Protein AF-A0A929A054-F1 (afdb_monomer_lite)

Secondary structure (DSSP, 8-state):
----------HHHHHHHHHHHHHHHHHHHHHH-TT--EEEEEEEEEETTEEEEEEEEEEEHHHHHH---GGGGEEEP-HHHHH----------S-HHHHHHHHHHHHHHHHHHHHHHHTT---HHHHHHHHHHH-

Structure (mmCIF, N/CA/C/O backbone):
data_AF-A0A929A054-F1
#
_entry.id   AF-A0A929A054-F1
#
loop_
_atom_site.group_PDB
_atom_site.id
_atom_site.type_symbol
_atom_site.label_atom_id
_atom_site.label_alt_id
_atom_site.label_comp_id
_atom_site.label_asym_id
_atom_site.label_entity_id
_atom_site.label_seq_id
_atom_site.pdbx_PDB_ins_code
_atom_site.Cartn_x
_atom_site.Cartn_y
_atom_site.Cartn_z
_atom_site.occupancy
_atom_site.B_iso_or_equiv
_atom_site.auth_seq_id
_atom_site.auth_comp_id
_atom_site.auth_asym_id
_atom_site.auth_atom_id
_atom_site.pdbx_PDB_model_num
ATOM 1 N N . MET A 1 1 ? 12.821 0.290 -42.932 1.00 41.50 1 MET A N 1
ATOM 2 C CA . MET A 1 1 ? 13.341 0.764 -41.634 1.00 41.50 1 MET A CA 1
ATOM 3 C C . MET A 1 1 ? 12.139 0.863 -40.724 1.00 41.50 1 MET A C 1
ATOM 5 O O . MET A 1 1 ? 11.342 1.769 -40.912 1.00 41.50 1 MET A O 1
ATOM 9 N N . ASP A 1 2 ? 11.949 -0.123 -39.853 1.00 39.41 2 ASP A N 1
ATOM 10 C CA . ASP A 1 2 ? 10.894 -0.069 -38.843 1.00 39.41 2 ASP A CA 1
ATOM 11 C C . ASP A 1 2 ? 11.467 0.714 -37.661 1.00 39.41 2 ASP A C 1
ATOM 13 O O . ASP A 1 2 ? 12.522 0.355 -37.133 1.00 39.41 2 ASP A O 1
ATOM 17 N N . MET A 1 3 ? 10.879 1.867 -37.358 1.00 35.84 3 MET A N 1
ATOM 18 C CA . MET A 1 3 ? 11.338 2.737 -36.282 1.00 35.84 3 MET A CA 1
ATOM 19 C C . MET A 1 3 ? 10.463 2.440 -35.062 1.00 35.84 3 MET A C 1
ATOM 21 O O . MET A 1 3 ? 9.334 2.930 -35.015 1.00 35.84 3 MET A O 1
ATOM 25 N N . PRO A 1 4 ? 10.927 1.638 -34.086 1.00 49.38 4 PRO A N 1
ATOM 26 C CA . PRO A 1 4 ? 10.132 1.369 -32.899 1.00 49.38 4 PRO A CA 1
ATOM 27 C C . PRO A 1 4 ? 9.924 2.677 -32.127 1.00 49.38 4 PRO A C 1
ATO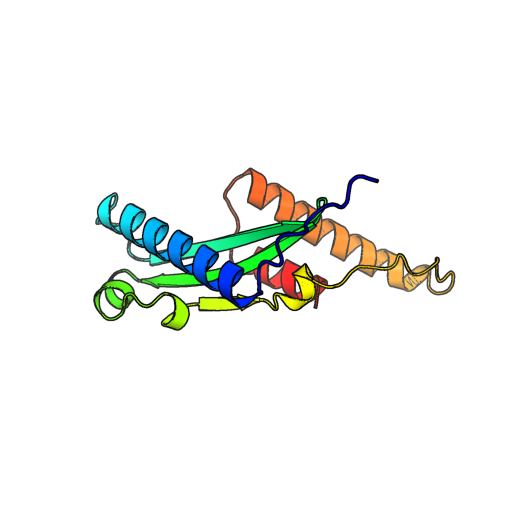M 29 O O . PRO A 1 4 ? 10.873 3.286 -31.625 1.00 49.38 4 PRO A O 1
ATOM 32 N N . ILE A 1 5 ? 8.669 3.121 -32.048 1.00 38.69 5 ILE A N 1
ATOM 33 C CA . ILE A 1 5 ? 8.255 4.209 -31.165 1.00 38.69 5 ILE A CA 1
ATOM 34 C C . ILE A 1 5 ? 8.213 3.631 -29.753 1.00 38.69 5 ILE A C 1
ATOM 36 O O . ILE A 1 5 ? 7.269 2.947 -29.366 1.00 38.69 5 ILE A O 1
ATOM 40 N N . TYR A 1 6 ? 9.258 3.892 -28.973 1.00 39.84 6 TYR A N 1
ATOM 41 C CA . TYR A 1 6 ? 9.244 3.593 -27.548 1.00 39.84 6 TYR A CA 1
ATOM 42 C C . TYR A 1 6 ? 8.365 4.631 -26.845 1.00 39.84 6 TYR A C 1
ATOM 44 O O . TYR A 1 6 ? 8.734 5.804 -26.750 1.00 39.84 6 TYR A O 1
ATOM 52 N N . GLY A 1 7 ? 7.196 4.203 -26.361 1.00 42.44 7 GLY A N 1
ATOM 53 C CA . GLY A 1 7 ? 6.402 4.990 -25.423 1.00 42.44 7 GLY A CA 1
ATOM 54 C C . GLY A 1 7 ? 7.258 5.291 -24.197 1.00 42.44 7 GLY A C 1
ATOM 55 O O . GLY A 1 7 ? 7.692 4.381 -23.493 1.00 42.44 7 GLY A O 1
ATOM 56 N N . ARG A 1 8 ? 7.581 6.566 -23.979 1.00 49.22 8 ARG A N 1
ATOM 57 C CA . ARG A 1 8 ? 8.406 6.991 -22.850 1.00 49.22 8 ARG A CA 1
ATOM 58 C C . ARG A 1 8 ? 7.490 7.123 -21.635 1.00 49.22 8 ARG A C 1
ATOM 60 O O . ARG A 1 8 ? 7.066 8.227 -21.322 1.00 49.22 8 ARG A O 1
ATOM 67 N N . THR A 1 9 ? 7.136 6.008 -20.996 1.00 54.09 9 THR A N 1
ATOM 68 C CA . THR A 1 9 ? 6.455 6.069 -19.697 1.00 54.09 9 THR A CA 1
ATOM 69 C C . THR A 1 9 ? 7.383 6.803 -18.737 1.00 54.09 9 THR A C 1
ATOM 71 O O . THR A 1 9 ? 8.512 6.361 -18.506 1.00 54.09 9 THR A O 1
ATOM 74 N N . SER A 1 10 ? 6.958 7.969 -18.253 1.00 62.91 10 SER A N 1
ATOM 75 C CA . SER A 1 10 ? 7.721 8.696 -17.246 1.00 62.91 10 SER A CA 1
ATOM 76 C C . SER A 1 10 ? 7.628 7.947 -15.914 1.00 62.91 10 SER A C 1
ATOM 78 O O . SER A 1 10 ? 6.655 7.230 -15.669 1.00 62.91 10 SER A O 1
ATOM 80 N N . SER A 1 11 ? 8.629 8.088 -15.041 1.00 66.69 11 SER A N 1
ATOM 81 C CA . SER A 1 11 ? 8.564 7.500 -13.695 1.00 66.69 11 SER A CA 1
ATOM 82 C C . SER A 1 11 ? 7.279 7.910 -12.966 1.00 66.69 11 SER A C 1
ATOM 84 O O . SER A 1 11 ? 6.678 7.093 -12.276 1.00 66.69 11 SER A O 1
ATOM 86 N N . ASP A 1 12 ? 6.805 9.135 -13.194 1.00 72.00 12 ASP A N 1
ATOM 87 C CA . ASP A 1 12 ? 5.593 9.672 -12.574 1.00 72.00 12 ASP A CA 1
ATOM 88 C C . ASP A 1 12 ? 4.312 8.969 -13.043 1.00 72.00 12 ASP A C 1
ATOM 90 O O . ASP A 1 12 ? 3.360 8.851 -12.270 1.00 72.00 12 ASP A O 1
ATOM 94 N N . ASP A 1 13 ? 4.266 8.494 -14.291 1.00 79.81 13 ASP A N 1
ATOM 95 C CA . ASP A 1 13 ? 3.116 7.747 -14.814 1.00 79.81 13 ASP A CA 1
ATOM 96 C C . ASP A 1 13 ? 3.071 6.328 -14.234 1.00 79.81 13 ASP A C 1
ATOM 98 O O . ASP A 1 13 ? 1.994 5.826 -13.908 1.00 79.81 13 ASP A O 1
ATOM 102 N N . LEU A 1 14 ? 4.239 5.697 -14.046 1.00 79.62 14 LEU A N 1
ATOM 103 C CA . LEU A 1 14 ? 4.344 4.398 -13.371 1.00 79.62 14 LEU A CA 1
ATOM 104 C C . LEU A 1 14 ? 3.884 4.488 -11.919 1.00 79.62 14 LEU A C 1
ATOM 106 O O . LEU A 1 14 ? 3.089 3.657 -11.483 1.00 79.62 14 LEU A O 1
ATOM 110 N N . ILE A 1 15 ? 4.356 5.500 -11.185 1.00 86.06 15 ILE A N 1
ATOM 111 C CA . ILE A 1 15 ? 3.972 5.695 -9.785 1.00 86.06 15 ILE A CA 1
ATOM 112 C C . ILE A 1 15 ? 2.468 5.945 -9.668 1.00 86.06 15 ILE A C 1
ATOM 114 O O . ILE A 1 15 ? 1.804 5.263 -8.891 1.00 86.06 15 ILE A O 1
ATOM 118 N N . ARG A 1 16 ? 1.894 6.826 -10.495 1.00 89.06 16 ARG A N 1
ATOM 119 C CA . ARG A 1 16 ? 0.442 7.069 -10.498 1.00 89.06 16 ARG A CA 1
ATOM 120 C C . ARG A 1 16 ? -0.370 5.817 -10.829 1.00 89.06 16 ARG A C 1
ATOM 122 O O . ARG A 1 16 ? -1.404 5.571 -10.208 1.00 89.06 16 ARG A O 1
ATOM 129 N N . GLY A 1 17 ? 0.093 5.015 -11.788 1.00 90.00 17 GLY A N 1
ATOM 130 C CA . GLY A 1 17 ? -0.529 3.733 -12.116 1.00 90.00 17 GLY A CA 1
ATOM 131 C C . GLY A 1 17 ? -0.507 2.765 -10.931 1.00 90.00 17 GLY A C 1
ATOM 132 O O . GLY A 1 17 ? -1.543 2.206 -10.570 1.00 90.00 17 GLY A O 1
ATOM 133 N N . ALA A 1 18 ? 0.651 2.624 -10.284 1.00 90.94 18 ALA A N 1
ATOM 134 C CA . ALA A 1 18 ? 0.826 1.773 -9.113 1.00 90.94 18 ALA A CA 1
ATOM 135 C C . ALA A 1 18 ? -0.055 2.224 -7.935 1.00 90.94 18 ALA A C 1
ATOM 137 O O . ALA A 1 18 ? -0.754 1.404 -7.344 1.00 90.94 18 ALA A O 1
ATOM 138 N N . GLU A 1 19 ? -0.107 3.523 -7.637 1.00 95.06 19 GLU A N 1
ATOM 139 C CA . GLU A 1 19 ? -0.981 4.073 -6.594 1.00 95.06 19 GLU A CA 1
ATOM 140 C C . GLU A 1 19 ? -2.463 3.810 -6.881 1.00 95.06 19 GLU A C 1
ATOM 142 O O . GLU A 1 19 ? -3.213 3.425 -5.982 1.00 95.06 19 GLU A O 1
ATOM 147 N N . SER A 1 20 ? -2.895 3.952 -8.138 1.00 95.94 20 SER A N 1
ATOM 148 C CA . SER A 1 20 ? -4.274 3.641 -8.528 1.00 95.94 20 SER A CA 1
ATOM 149 C C . SER A 1 20 ? -4.617 2.169 -8.274 1.00 95.94 20 SER A C 1
ATOM 151 O O . SER A 1 20 ? -5.679 1.870 -7.723 1.00 95.94 20 SER A O 1
ATOM 153 N N . MET A 1 21 ? -3.708 1.248 -8.613 1.00 94.19 21 MET A N 1
ATOM 154 C CA . MET A 1 21 ? -3.878 -0.185 -8.345 1.00 94.19 21 MET A CA 1
ATOM 155 C C . MET A 1 21 ? -3.972 -0.481 -6.846 1.00 94.19 21 MET A C 1
ATOM 157 O O . MET A 1 21 ? -4.816 -1.280 -6.428 1.00 94.19 21 MET A O 1
ATOM 161 N N . VAL A 1 22 ? -3.140 0.171 -6.032 1.00 96.81 22 VAL A N 1
ATOM 162 C CA . VAL A 1 22 ? -3.168 0.015 -4.575 1.00 96.81 22 VAL A CA 1
ATOM 163 C C . VAL A 1 22 ? -4.490 0.499 -3.997 1.00 96.81 22 VAL A C 1
ATOM 165 O O . VAL A 1 22 ? -5.135 -0.257 -3.277 1.00 96.81 22 VAL A O 1
ATOM 168 N N . SER A 1 23 ? -4.939 1.705 -4.353 1.00 97.94 23 SER A N 1
ATOM 169 C CA . SER A 1 23 ? -6.205 2.260 -3.855 1.00 97.94 23 SER A CA 1
ATOM 170 C C . SER A 1 23 ? -7.391 1.336 -4.162 1.00 97.94 23 SER A C 1
ATOM 172 O O . SER A 1 23 ? -8.181 1.009 -3.276 1.00 97.94 23 SER A O 1
ATOM 174 N N . GLN A 1 24 ? -7.474 0.826 -5.396 1.00 97.62 24 GLN A N 1
ATOM 175 C CA . GLN A 1 24 ? -8.511 -0.130 -5.797 1.00 97.62 24 GLN A CA 1
ATOM 176 C C . GLN A 1 24 ? -8.441 -1.439 -5.003 1.00 97.62 24 GLN A C 1
ATOM 178 O O . GLN A 1 24 ? -9.476 -1.997 -4.637 1.00 97.62 24 GLN A O 1
ATOM 183 N N . THR A 1 25 ? -7.229 -1.932 -4.740 1.00 96.69 25 THR A N 1
ATOM 184 C CA . THR A 1 25 ? -7.002 -3.159 -3.969 1.00 96.69 25 THR A CA 1
ATOM 185 C C . THR A 1 25 ? -7.437 -2.973 -2.520 1.00 96.69 25 THR A C 1
ATOM 187 O O . THR A 1 25 ? -8.226 -3.771 -2.019 1.00 96.69 25 THR A O 1
ATOM 190 N N . ILE A 1 26 ? -6.999 -1.894 -1.870 1.00 97.62 26 ILE A N 1
ATOM 191 C CA . ILE A 1 26 ? -7.358 -1.583 -0.484 1.00 97.62 26 ILE A CA 1
ATOM 192 C C . ILE A 1 26 ? -8.878 -1.461 -0.340 1.00 97.62 26 ILE A C 1
ATOM 194 O O . ILE A 1 26 ? -9.457 -2.146 0.502 1.00 97.62 26 ILE A O 1
ATOM 198 N N . ASN A 1 27 ? -9.535 -0.675 -1.203 1.00 97.81 27 ASN A N 1
ATOM 199 C CA . ASN A 1 27 ? -10.993 -0.514 -1.174 1.00 97.81 27 ASN A CA 1
ATOM 200 C C . ASN A 1 27 ? -11.703 -1.862 -1.322 1.00 97.81 27 ASN A C 1
ATOM 202 O O . ASN A 1 27 ? -12.506 -2.233 -0.472 1.00 97.81 27 ASN A O 1
ATOM 206 N N . ARG A 1 28 ? -11.332 -2.655 -2.335 1.00 97.69 28 ARG A N 1
ATOM 207 C CA . ARG A 1 28 ? -11.929 -3.976 -2.563 1.00 97.69 28 ARG A CA 1
ATOM 208 C C . ARG A 1 28 ? -11.806 -4.882 -1.339 1.00 97.69 28 ARG A C 1
ATOM 210 O O . ARG A 1 28 ? -12.770 -5.554 -0.989 1.00 97.69 28 ARG A O 1
ATOM 217 N N . HIS A 1 29 ? -1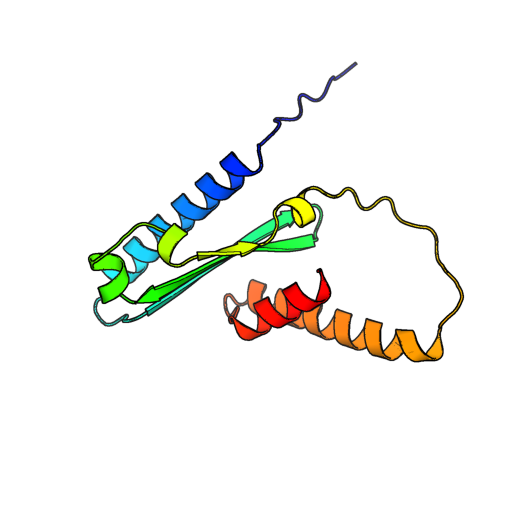0.634 -4.939 -0.713 1.00 96.81 29 HIS A N 1
ATOM 218 C CA . HIS A 1 29 ? -10.394 -5.828 0.421 1.00 96.81 29 HIS A CA 1
ATOM 219 C C . HIS A 1 29 ? -11.094 -5.352 1.696 1.00 96.81 29 HIS A C 1
ATOM 221 O O . HIS A 1 29 ? -11.659 -6.174 2.422 1.00 96.81 29 HIS A O 1
ATOM 227 N N . PHE A 1 30 ? -11.111 -4.044 1.955 1.00 97.69 30 PHE A N 1
ATOM 228 C CA . PHE A 1 30 ? -11.852 -3.501 3.085 1.00 97.69 30 PHE A CA 1
ATOM 229 C C . PHE A 1 30 ? -13.370 -3.621 2.906 1.00 97.69 30 PHE A C 1
ATOM 231 O O . PHE A 1 30 ? -14.052 -3.904 3.895 1.00 97.69 30 PHE A O 1
ATOM 238 N N . ASP A 1 31 ? -13.891 -3.484 1.688 1.00 96.62 31 ASP A N 1
ATOM 239 C CA . ASP A 1 31 ? -15.314 -3.673 1.384 1.00 96.62 31 ASP A CA 1
ATOM 240 C C . ASP A 1 31 ? -15.721 -5.151 1.466 1.00 96.62 31 ASP A C 1
ATOM 242 O O . ASP A 1 31 ? -16.759 -5.486 2.036 1.00 96.62 31 ASP A O 1
ATOM 246 N N . ALA A 1 32 ? -14.891 -6.056 0.937 1.00 97.56 32 ALA A N 1
ATOM 247 C CA . ALA A 1 32 ? -15.187 -7.487 0.899 1.00 97.56 32 ALA A CA 1
ATOM 248 C C . ALA A 1 32 ? -15.098 -8.169 2.272 1.00 97.56 32 ALA A C 1
ATOM 250 O O . ALA A 1 32 ? -15.771 -9.174 2.500 1.00 97.56 32 ALA A O 1
ATOM 251 N N . ASN A 1 33 ? -14.265 -7.661 3.184 1.00 95.31 33 ASN A N 1
ATOM 252 C CA . ASN A 1 33 ? -14.077 -8.254 4.504 1.00 95.31 33 ASN A CA 1
ATOM 253 C C . ASN A 1 33 ? -14.124 -7.191 5.614 1.00 95.31 33 ASN A C 1
ATOM 255 O O . ASN A 1 33 ? -13.081 -6.634 5.959 1.00 95.31 33 ASN A O 1
ATOM 259 N N . PRO A 1 34 ? -15.292 -6.953 6.242 1.00 93.44 34 PRO A N 1
ATOM 260 C CA . PRO A 1 34 ? -15.440 -5.988 7.335 1.00 93.44 34 PRO A CA 1
ATOM 261 C C . PRO A 1 34 ? -14.556 -6.265 8.562 1.00 93.44 34 PRO A C 1
ATOM 263 O O . PRO A 1 34 ? -14.238 -5.336 9.299 1.00 93.44 34 PRO A O 1
ATOM 266 N N . GLY A 1 35 ? -14.140 -7.519 8.780 1.00 95.31 35 GLY A N 1
ATOM 267 C CA . GLY A 1 35 ? -13.254 -7.908 9.882 1.00 95.31 35 GLY A CA 1
ATOM 268 C C . GLY A 1 35 ? -11.765 -7.673 9.608 1.00 95.31 35 GLY A C 1
ATOM 269 O O . GLY A 1 35 ? -10.950 -7.806 10.518 1.00 95.31 35 GLY A O 1
ATOM 270 N N . LEU A 1 36 ? -11.388 -7.328 8.372 1.00 96.19 36 LEU A N 1
ATOM 271 C CA . LEU A 1 36 ? -10.009 -7.002 8.016 1.00 96.19 36 LEU A CA 1
ATOM 272 C C . LEU A 1 36 ? -9.640 -5.619 8.566 1.00 96.19 36 LEU A C 1
ATOM 274 O O . LEU A 1 36 ? -10.249 -4.613 8.182 1.00 96.19 36 LEU A O 1
ATOM 278 N N . ALA A 1 37 ? -8.657 -5.591 9.468 1.00 96.19 37 ALA A N 1
ATOM 279 C CA . ALA A 1 37 ? -8.235 -4.388 10.185 1.00 96.19 37 ALA A CA 1
ATOM 280 C C . ALA A 1 37 ? -7.068 -3.647 9.513 1.00 96.19 37 ALA A C 1
ATOM 282 O O . ALA A 1 37 ? -6.963 -2.433 9.664 1.00 96.19 37 ALA A O 1
ATOM 283 N N . GLU A 1 38 ? -6.219 -4.355 8.771 1.00 96.38 38 GLU A N 1
ATOM 284 C CA . GLU A 1 38 ? -5.005 -3.817 8.153 1.00 96.38 38 GLU A CA 1
ATOM 285 C C . GLU A 1 38 ? -4.700 -4.543 6.843 1.00 96.38 38 GLU A C 1
ATOM 287 O O . GLU A 1 38 ? -5.054 -5.714 6.675 1.00 96.38 38 GLU A O 1
ATOM 292 N N . ILE A 1 39 ? -4.078 -3.825 5.909 1.00 94.88 39 ILE A N 1
ATOM 293 C CA . ILE A 1 39 ? -3.640 -4.337 4.613 1.00 94.88 39 ILE A CA 1
ATOM 294 C C . ILE A 1 39 ? -2.216 -3.851 4.345 1.00 94.88 39 ILE A C 1
ATOM 296 O O . ILE A 1 39 ? -1.929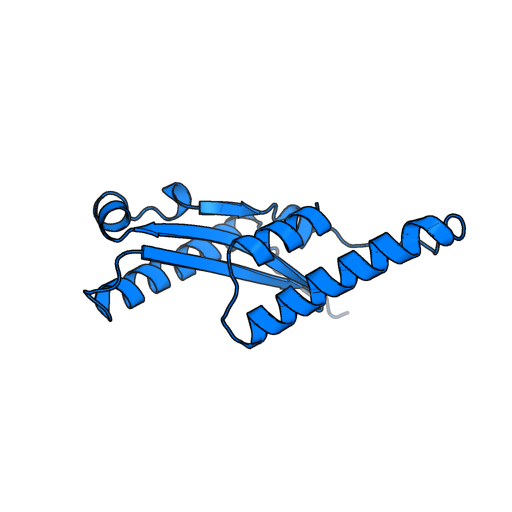 -2.664 4.479 1.00 94.88 39 ILE A O 1
ATOM 300 N N . GLU A 1 40 ? -1.365 -4.764 3.879 1.00 95.75 40 GLU A N 1
ATOM 301 C CA . GLU A 1 40 ? -0.101 -4.454 3.211 1.00 95.75 40 GLU A CA 1
ATOM 302 C C . GLU A 1 40 ? -0.242 -4.806 1.720 1.00 95.75 40 GLU A C 1
ATOM 304 O O . GLU A 1 40 ? -0.589 -5.936 1.370 1.00 95.75 40 GLU A O 1
ATOM 309 N N . VAL A 1 41 ? -0.014 -3.834 0.835 1.00 92.62 41 VAL A N 1
ATOM 310 C CA . VAL A 1 41 ? -0.011 -4.008 -0.622 1.00 92.62 41 VAL A CA 1
ATOM 311 C C . VAL A 1 41 ? 1.377 -3.711 -1.157 1.00 92.62 41 VAL A C 1
ATOM 313 O O . VAL A 1 41 ? 1.974 -2.685 -0.839 1.00 92.62 41 VAL A O 1
ATOM 316 N N . VAL A 1 42 ? 1.868 -4.593 -2.019 1.00 89.50 42 VAL A N 1
ATOM 317 C CA . VAL A 1 42 ? 3.195 -4.494 -2.621 1.00 89.50 42 VAL A CA 1
ATOM 318 C C . VAL A 1 42 ? 3.017 -4.509 -4.128 1.00 89.50 42 VAL A C 1
ATOM 320 O O . VAL A 1 42 ? 2.484 -5.469 -4.685 1.00 89.50 42 VAL A O 1
ATOM 323 N N . VAL A 1 43 ? 3.454 -3.444 -4.795 1.00 88.06 43 VAL A N 1
ATOM 324 C CA . VAL A 1 43 ? 3.443 -3.369 -6.257 1.00 88.06 43 VAL A CA 1
ATOM 325 C C . VAL A 1 43 ? 4.840 -3.662 -6.766 1.00 88.06 43 VAL A C 1
ATOM 327 O O . VAL A 1 43 ? 5.804 -3.002 -6.380 1.00 88.06 43 VAL A O 1
ATOM 330 N N . LEU A 1 44 ? 4.939 -4.645 -7.655 1.00 84.12 44 LEU A N 1
ATOM 331 C CA . LEU A 1 44 ? 6.191 -5.071 -8.267 1.00 84.12 44 LEU A CA 1
ATOM 332 C C . LEU A 1 44 ? 6.221 -4.692 -9.746 1.00 84.12 44 LEU A C 1
ATOM 334 O O . LEU A 1 44 ? 5.208 -4.762 -10.441 1.00 84.12 44 LEU A O 1
ATOM 338 N N . GLY A 1 45 ? 7.400 -4.321 -10.227 1.00 78.81 45 GLY A N 1
ATOM 339 C CA . GLY A 1 45 ? 7.695 -4.119 -11.636 1.00 78.81 45 GLY A CA 1
ATOM 340 C C . GLY A 1 45 ? 8.510 -5.293 -12.159 1.00 78.81 45 GLY A C 1
ATOM 341 O O . GLY A 1 45 ? 9.457 -5.721 -11.504 1.00 78.81 45 GLY A O 1
ATOM 342 N N . ASN A 1 46 ? 8.159 -5.799 -13.341 1.00 75.38 46 ASN A N 1
ATOM 343 C CA . ASN A 1 46 ? 8.964 -6.784 -14.059 1.00 75.38 46 ASN A CA 1
ATOM 344 C C . ASN A 1 46 ? 9.692 -6.097 -15.214 1.00 75.38 46 ASN A C 1
ATOM 346 O O . ASN A 1 46 ? 9.063 -5.467 -16.070 1.00 75.38 46 ASN A O 1
ATOM 350 N N . ARG A 1 47 ? 11.013 -6.249 -15.258 1.00 69.44 47 ARG A N 1
ATOM 351 C CA . ARG A 1 47 ? 11.835 -5.802 -16.375 1.00 69.44 47 ARG A CA 1
ATOM 352 C C . ARG A 1 47 ? 12.768 -6.916 -16.811 1.00 69.44 47 ARG A C 1
ATOM 354 O O . ARG A 1 47 ? 13.757 -7.194 -16.150 1.00 69.44 47 ARG A O 1
ATOM 361 N N . ASN A 1 48 ? 12.502 -7.494 -17.980 1.00 67.94 48 ASN A N 1
ATOM 362 C CA . ASN A 1 48 ? 13.355 -8.522 -18.588 1.00 67.94 48 ASN A CA 1
ATOM 363 C C . ASN A 1 48 ? 13.669 -9.709 -17.651 1.00 67.94 48 ASN A C 1
ATOM 365 O O . ASN A 1 48 ? 14.739 -10.301 -17.767 1.00 67.94 48 ASN A O 1
ATOM 369 N N . GLY A 1 49 ? 12.748 -10.052 -16.744 1.00 68.88 49 GLY A N 1
ATOM 370 C CA . GLY A 1 49 ? 12.934 -11.117 -15.754 1.00 68.88 49 GLY A CA 1
ATOM 371 C C . GLY A 1 49 ? 13.378 -10.635 -14.372 1.00 68.88 49 GLY A C 1
ATOM 372 O O . GLY A 1 49 ? 13.228 -11.386 -13.418 1.00 68.88 49 GLY A O 1
ATOM 373 N N . ASP A 1 50 ? 13.831 -9.388 -14.229 1.00 64.25 50 ASP A N 1
ATOM 374 C CA . ASP A 1 50 ? 14.107 -8.806 -12.915 1.00 64.25 50 ASP A CA 1
ATOM 375 C C . ASP A 1 50 ? 12.798 -8.280 -12.306 1.00 64.25 50 ASP A C 1
ATOM 377 O O . ASP A 1 50 ? 12.161 -7.373 -12.857 1.00 64.25 50 ASP A O 1
ATOM 381 N N . VAL A 1 51 ? 12.384 -8.860 -11.177 1.00 74.00 51 VAL A N 1
ATOM 382 C CA . VAL A 1 51 ? 11.202 -8.437 -10.412 1.00 74.00 51 VAL A CA 1
ATOM 383 C C . VAL A 1 51 ? 11.654 -7.562 -9.256 1.00 74.00 51 VAL A C 1
ATOM 385 O O . VAL A 1 51 ? 12.307 -8.049 -8.339 1.00 74.00 51 VAL A O 1
ATOM 388 N N . ILE A 1 52 ? 11.289 -6.281 -9.275 1.00 77.19 52 ILE A N 1
ATOM 389 C CA . ILE A 1 52 ? 11.689 -5.331 -8.232 1.00 77.19 52 ILE A CA 1
ATOM 390 C C . ILE A 1 52 ? 10.489 -4.578 -7.652 1.00 77.19 52 ILE A C 1
ATOM 392 O O . ILE A 1 52 ? 9.540 -4.279 -8.384 1.00 77.19 52 ILE A O 1
ATOM 396 N N . PRO A 1 53 ? 10.494 -4.265 -6.344 1.00 81.88 53 PRO A N 1
ATOM 397 C CA . PRO A 1 53 ? 9.421 -3.494 -5.738 1.00 81.88 53 PRO A CA 1
ATOM 398 C C . PRO A 1 53 ? 9.398 -2.067 -6.292 1.00 81.88 53 PRO A C 1
ATOM 400 O O . PRO A 1 53 ? 10.432 -1.419 -6.432 1.00 81.88 53 PRO A O 1
ATOM 403 N N . VAL A 1 54 ? 8.199 -1.589 -6.619 1.00 86.00 54 VAL A N 1
ATOM 404 C CA . VAL A 1 54 ? 7.927 -0.210 -7.053 1.00 86.00 54 VAL A CA 1
ATOM 405 C C . VAL A 1 54 ? 7.516 0.618 -5.846 1.00 86.00 54 VAL A C 1
ATOM 407 O O . VAL A 1 54 ? 8.081 1.678 -5.580 1.00 86.00 54 VAL A O 1
ATOM 410 N N . LEU A 1 55 ? 6.538 0.115 -5.095 1.00 89.38 55 LEU A N 1
ATOM 411 C CA . LEU A 1 55 ? 6.053 0.727 -3.870 1.00 89.38 55 LEU A CA 1
ATOM 412 C C . LEU A 1 55 ? 5.444 -0.331 -2.946 1.00 89.38 55 LEU A C 1
ATOM 414 O O . LEU A 1 55 ? 4.926 -1.351 -3.411 1.00 89.38 55 LEU A O 1
ATOM 418 N N . THR A 1 56 ? 5.477 -0.043 -1.650 1.00 93.12 56 THR A N 1
ATOM 419 C CA . THR A 1 56 ? 4.765 -0.798 -0.616 1.00 93.12 56 THR A CA 1
ATOM 420 C C . THR A 1 56 ? 3.895 0.154 0.185 1.00 93.12 56 THR A C 1
ATOM 422 O O . THR A 1 56 ? 4.375 1.194 0.634 1.00 93.12 56 THR A O 1
ATOM 425 N N . THR A 1 57 ? 2.639 -0.216 0.401 1.00 96.25 57 THR A N 1
ATOM 426 C CA . THR A 1 57 ? 1.667 0.549 1.185 1.00 96.25 57 THR A CA 1
ATOM 427 C C . THR A 1 57 ? 1.140 -0.330 2.304 1.00 96.25 57 THR A C 1
ATOM 429 O O . THR A 1 57 ? 0.591 -1.393 2.028 1.00 96.25 57 THR A O 1
ATOM 432 N N . ALA A 1 58 ? 1.274 0.110 3.552 1.00 96.69 58 ALA A N 1
ATOM 433 C CA . ALA A 1 58 ? 0.713 -0.576 4.713 1.00 96.69 58 ALA A CA 1
ATOM 434 C C . ALA A 1 58 ? -0.205 0.389 5.462 1.00 96.69 58 ALA A C 1
ATOM 436 O O . ALA A 1 58 ? 0.223 1.484 5.825 1.00 96.69 58 ALA A O 1
ATOM 437 N N . VAL A 1 59 ? -1.473 0.018 5.638 1.00 98.06 59 VAL A N 1
ATOM 438 C CA . VAL A 1 59 ? -2.475 0.912 6.225 1.00 98.06 59 VAL A CA 1
ATOM 439 C C . VAL A 1 59 ? -3.574 0.140 6.948 1.00 98.06 59 VAL A C 1
ATOM 441 O O . VAL A 1 59 ? -4.056 -0.897 6.477 1.00 98.06 59 VAL A O 1
ATOM 444 N N . SER A 1 60 ? -4.013 0.668 8.090 1.00 98.38 60 SER A N 1
ATOM 445 C CA . SER A 1 60 ? -5.192 0.169 8.792 1.00 98.38 60 SER A CA 1
ATOM 446 C C . SER A 1 60 ? -6.491 0.694 8.173 1.00 98.38 60 SER A C 1
ATOM 448 O O . SER A 1 60 ? -6.525 1.725 7.503 1.00 98.38 60 SER A O 1
ATOM 450 N N . ARG A 1 61 ? -7.615 0.026 8.443 1.00 97.94 61 ARG A N 1
ATOM 451 C CA . ARG A 1 61 ? -8.938 0.491 8.000 1.00 97.94 61 ARG A CA 1
ATOM 452 C C . ARG A 1 61 ? -9.258 1.888 8.524 1.00 97.94 61 ARG A C 1
ATOM 454 O O . ARG A 1 61 ? -9.788 2.703 7.778 1.00 97.94 61 ARG A O 1
ATOM 461 N N . THR A 1 62 ? -8.960 2.152 9.796 1.00 97.94 62 THR A N 1
ATOM 462 C CA . THR A 1 62 ? -9.248 3.450 10.418 1.00 97.94 62 THR A CA 1
ATOM 463 C C . THR A 1 62 ? -8.412 4.551 9.776 1.00 97.94 62 THR A C 1
ATOM 465 O O . THR A 1 62 ? -8.963 5.569 9.374 1.00 97.94 62 THR A O 1
ATOM 468 N N . GLN A 1 63 ? -7.117 4.302 9.563 1.00 98.12 63 GLN A N 1
ATOM 469 C CA . GLN A 1 63 ? -6.227 5.224 8.854 1.00 98.12 63 GLN A CA 1
ATOM 470 C C . GLN A 1 63 ? -6.707 5.491 7.425 1.00 98.12 63 GLN A C 1
ATOM 472 O O . GLN A 1 63 ? -6.714 6.635 6.983 1.00 98.12 63 GLN A O 1
ATOM 477 N N . TRP A 1 64 ? -7.158 4.456 6.713 1.00 97.75 64 TRP A N 1
ATOM 478 C CA . TRP A 1 64 ? -7.652 4.591 5.343 1.00 97.75 64 TRP A CA 1
ATO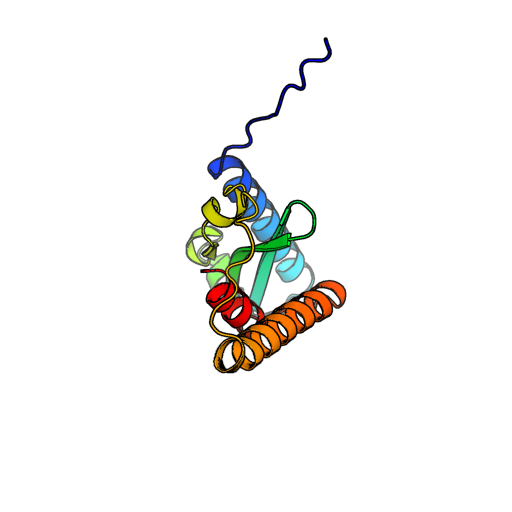M 479 C C . TRP A 1 64 ? -8.965 5.378 5.247 1.00 97.75 64 TRP A C 1
ATOM 481 O O . TRP A 1 64 ? -9.168 6.135 4.299 1.00 97.75 64 TRP A O 1
ATOM 491 N N . GLN A 1 65 ? -9.853 5.224 6.233 1.00 97.00 65 GLN A N 1
ATOM 492 C CA . GLN A 1 65 ? -11.087 6.009 6.339 1.00 97.00 65 GLN A CA 1
ATOM 493 C C . GLN A 1 65 ? -10.810 7.479 6.671 1.00 97.00 65 GLN A C 1
ATOM 495 O O . GLN A 1 65 ? -11.520 8.354 6.179 1.00 97.00 65 GLN A O 1
ATOM 500 N N . GLU A 1 66 ? -9.785 7.752 7.481 1.00 98.06 66 GLU A N 1
ATOM 501 C CA . GLU A 1 66 ? -9.344 9.111 7.811 1.00 98.06 66 GLU A CA 1
ATOM 502 C C . GLU A 1 66 ? -8.630 9.786 6.634 1.00 98.06 66 GLU A C 1
ATOM 504 O O . GLU A 1 66 ? -8.884 10.954 6.336 1.00 98.06 66 GLU A O 1
ATOM 509 N N . ASN A 1 67 ? -7.748 9.059 5.946 1.00 97.81 67 ASN A N 1
ATOM 510 C CA . ASN A 1 67 ? -7.028 9.538 4.775 1.00 97.81 67 ASN A CA 1
ATOM 511 C C . ASN A 1 67 ? -6.785 8.405 3.764 1.00 97.81 67 ASN A C 1
ATOM 513 O O . ASN A 1 67 ? -5.917 7.550 3.941 1.00 97.81 67 ASN A O 1
ATOM 517 N N . SER A 1 68 ? -7.507 8.462 2.645 1.00 96.62 68 SER A N 1
ATOM 518 C CA . SER A 1 68 ? -7.410 7.499 1.540 1.00 96.62 68 SER A CA 1
ATOM 519 C C . SER A 1 68 ? -6.356 7.861 0.483 1.00 96.62 68 SER A C 1
ATOM 521 O O . SER A 1 68 ? -6.312 7.268 -0.598 1.00 96.62 68 SER A O 1
ATOM 523 N N . GLN A 1 69 ? -5.480 8.833 0.756 1.00 97.44 69 GLN A N 1
ATOM 524 C CA . GLN A 1 69 ? -4.331 9.103 -0.104 1.00 97.44 69 GLN A CA 1
ATOM 525 C C . GLN A 1 69 ? -3.262 8.023 0.099 1.00 97.44 69 GLN A C 1
ATOM 527 O O . GLN A 1 69 ? -2.623 7.960 1.145 1.00 97.44 69 GLN A O 1
ATOM 532 N N . VAL A 1 70 ? -3.030 7.200 -0.931 1.00 95.75 70 VAL A N 1
ATOM 533 C CA . VAL A 1 70 ? -2.033 6.108 -0.918 1.00 95.75 70 VAL A CA 1
ATOM 534 C C . VAL A 1 70 ? -0.659 6.605 -0.470 1.00 95.75 70 VAL A C 1
ATOM 536 O O . VAL A 1 70 ? -0.012 5.971 0.362 1.00 95.75 70 VAL A O 1
ATOM 539 N N . SER A 1 71 ? -0.237 7.770 -0.959 1.00 95.69 71 SER A N 1
ATOM 540 C CA . SER A 1 71 ? 1.078 8.346 -0.675 1.00 95.69 71 SER A CA 1
ATOM 541 C C . SER A 1 71 ? 1.356 8.618 0.803 1.00 95.69 71 SER A C 1
ATOM 543 O O . SER A 1 71 ? 2.516 8.584 1.206 1.00 95.69 71 SER A O 1
ATOM 545 N N . ALA A 1 72 ? 0.324 8.815 1.631 1.00 96.56 72 ALA A N 1
ATOM 546 C CA . ALA A 1 72 ? 0.482 9.020 3.071 1.00 96.56 72 ALA A CA 1
ATOM 547 C C . ALA A 1 72 ? 1.014 7.775 3.804 1.00 96.56 72 ALA A C 1
ATOM 549 O O . ALA A 1 72 ? 1.598 7.890 4.879 1.00 96.56 72 ALA A O 1
ATOM 550 N N . TRP A 1 73 ? 0.833 6.596 3.206 1.00 97.06 73 TRP A N 1
ATOM 551 C CA . TRP A 1 73 ? 1.100 5.291 3.819 1.00 97.06 73 TRP A CA 1
ATOM 552 C C . TRP A 1 73 ? 2.115 4.464 3.025 1.00 97.06 73 TRP A C 1
ATOM 554 O O . TRP A 1 73 ? 2.259 3.261 3.245 1.00 97.06 73 TRP A O 1
ATOM 564 N N . THR A 1 74 ? 2.776 5.091 2.049 1.00 95.00 74 THR A N 1
ATOM 565 C CA . THR A 1 74 ? 3.555 4.389 1.031 1.00 95.00 74 THR A CA 1
ATOM 566 C C . THR A 1 74 ? 5.045 4.646 1.164 1.00 95.00 74 THR A C 1
ATOM 568 O O . THR A 1 74 ? 5.508 5.785 1.210 1.00 95.00 74 THR A O 1
ATOM 571 N N . LYS A 1 75 ? 5.812 3.558 1.137 1.00 91.44 75 LYS A N 1
ATOM 572 C CA . LYS A 1 75 ? 7.245 3.570 0.869 1.00 91.44 75 LYS A CA 1
ATOM 573 C C . LYS A 1 75 ? 7.463 3.385 -0.629 1.00 91.44 75 LYS A C 1
ATOM 575 O O . LYS A 1 75 ? 7.113 2.345 -1.186 1.00 91.44 75 LYS A O 1
ATOM 580 N N . TYR A 1 76 ? 8.065 4.383 -1.266 1.00 88.06 76 TYR A N 1
ATOM 581 C CA . TYR A 1 76 ? 8.452 4.317 -2.672 1.00 88.06 76 TYR A CA 1
ATOM 582 C C . TYR A 1 76 ? 9.874 3.791 -2.801 1.00 88.06 76 TYR A C 1
ATOM 584 O O . TYR A 1 76 ? 10.782 4.252 -2.105 1.00 88.06 76 TYR A O 1
ATOM 592 N N . TYR A 1 77 ? 10.067 2.851 -3.716 1.00 82.25 77 TYR A N 1
ATOM 593 C CA . TYR A 1 77 ? 11.384 2.361 -4.090 1.00 82.25 77 TYR A CA 1
ATOM 594 C C . TYR A 1 77 ? 11.849 3.106 -5.336 1.00 82.25 77 TYR A C 1
ATOM 596 O O . TYR A 1 77 ? 11.045 3.546 -6.162 1.00 82.25 77 TYR A O 1
ATOM 604 N N . SER A 1 78 ? 13.159 3.327 -5.450 1.00 66.94 78 SER A N 1
ATOM 605 C CA . SER A 1 78 ? 13.688 4.169 -6.514 1.00 66.94 78 SER A CA 1
ATOM 606 C C . SER A 1 78 ? 13.380 3.550 -7.886 1.00 66.94 78 SER A C 1
ATOM 608 O O . SER A 1 78 ? 13.956 2.548 -8.304 1.00 66.94 78 SER A O 1
ATOM 610 N N . ALA A 1 79 ? 12.496 4.196 -8.652 1.00 56.97 79 ALA A N 1
ATOM 611 C CA . ALA A 1 79 ? 12.241 3.826 -10.046 1.00 56.97 79 ALA A CA 1
ATOM 612 C C . ALA A 1 79 ? 13.513 3.935 -10.914 1.00 56.97 79 ALA A C 1
ATOM 614 O O . ALA A 1 79 ? 13.583 3.393 -12.012 1.00 56.97 79 ALA A O 1
ATOM 615 N N . TYR A 1 80 ? 14.564 4.594 -10.417 1.00 50.16 80 TYR A N 1
ATOM 616 C CA . TYR A 1 80 ? 15.886 4.598 -11.037 1.00 50.16 80 TYR A CA 1
ATOM 617 C C . TYR A 1 80 ? 16.495 3.191 -11.159 1.00 50.16 80 TYR A C 1
ATOM 619 O O . TYR A 1 80 ? 17.169 2.929 -12.160 1.00 50.16 80 TYR A O 1
ATOM 627 N N . ALA A 1 81 ? 16.208 2.268 -10.232 1.00 50.72 81 ALA A N 1
ATOM 628 C CA . ALA A 1 81 ? 16.577 0.857 -10.371 1.00 50.72 81 ALA A CA 1
ATOM 629 C C . ALA A 1 81 ? 15.848 0.194 -11.559 1.00 50.72 81 ALA A C 1
ATOM 631 O O . ALA A 1 81 ? 16.461 -0.549 -12.327 1.00 50.72 81 ALA A O 1
ATOM 632 N N . LEU A 1 82 ? 14.581 0.561 -11.809 1.00 50.56 82 LEU A N 1
ATOM 633 C CA . LEU A 1 82 ? 13.824 0.109 -12.988 1.00 50.56 82 LEU A CA 1
ATOM 634 C C . LEU A 1 82 ? 14.391 0.659 -14.304 1.00 50.56 82 LEU A C 1
ATOM 636 O O . LEU A 1 82 ? 14.161 0.055 -15.346 1.00 50.56 82 LEU A O 1
ATOM 640 N N . ILE A 1 83 ? 15.114 1.786 -14.297 1.00 51.38 83 ILE A N 1
ATOM 641 C CA . ILE A 1 83 ? 15.519 2.499 -15.524 1.00 51.38 83 ILE A CA 1
ATOM 642 C C . ILE A 1 83 ? 17.001 2.278 -15.885 1.00 51.38 83 ILE A C 1
ATOM 644 O O . ILE A 1 83 ? 17.367 2.397 -17.059 1.00 51.38 83 ILE A O 1
ATOM 648 N N . ARG A 1 84 ? 17.875 1.874 -14.949 1.00 49.28 84 ARG A N 1
ATOM 649 C CA . ARG A 1 84 ? 19.294 1.604 -15.263 1.00 49.28 84 ARG A CA 1
ATOM 650 C C . ARG A 1 84 ? 19.434 0.472 -16.283 1.00 49.28 84 ARG A C 1
ATOM 652 O O . ARG A 1 84 ? 19.094 -0.670 -15.997 1.00 49.28 84 ARG A O 1
ATOM 659 N N . ARG A 1 85 ? 19.932 0.745 -17.495 1.00 47.06 85 ARG A N 1
ATOM 660 C CA . ARG A 1 85 ? 20.487 -0.329 -18.336 1.00 47.06 85 ARG A CA 1
ATOM 661 C C . ARG A 1 85 ? 21.694 -0.887 -17.587 1.00 47.06 85 ARG A C 1
ATOM 663 O O . ARG A 1 85 ? 22.670 -0.167 -17.407 1.00 47.06 85 ARG A O 1
ATOM 670 N N . HIS A 1 86 ? 21.628 -2.137 -17.147 1.00 46.94 86 HIS A N 1
ATOM 671 C CA . HIS A 1 86 ? 22.840 -2.868 -16.813 1.00 46.94 86 HIS A CA 1
ATOM 672 C C . HIS A 1 86 ? 23.568 -3.143 -18.130 1.00 46.94 86 HIS A C 1
ATOM 674 O O . HIS A 1 86 ? 23.291 -4.131 -18.811 1.00 46.94 86 HIS A O 1
ATOM 680 N N . ASP A 1 87 ? 24.483 -2.255 -18.518 1.00 40.25 87 ASP A N 1
ATOM 681 C CA . ASP A 1 87 ? 25.586 -2.687 -19.364 1.00 40.25 87 ASP A CA 1
ATOM 682 C C . ASP A 1 87 ? 26.284 -3.805 -18.589 1.00 40.25 87 ASP A C 1
ATOM 684 O O . ASP A 1 87 ? 26.745 -3.600 -17.465 1.00 40.25 87 ASP A O 1
ATOM 688 N N . ARG A 1 88 ? 26.272 -5.025 -19.138 1.00 39.09 88 ARG A N 1
ATOM 689 C CA . ARG A 1 88 ? 26.992 -6.163 -18.562 1.00 39.09 88 ARG A CA 1
ATOM 690 C C . ARG A 1 88 ? 28.448 -5.746 -18.378 1.00 39.09 88 ARG A C 1
ATOM 692 O O . ARG A 1 88 ? 29.196 -5.685 -19.352 1.00 39.09 88 ARG A O 1
ATOM 699 N N . GLN A 1 89 ? 28.848 -5.450 -17.148 1.00 33.31 89 GLN A N 1
ATOM 700 C CA . GLN A 1 89 ? 30.235 -5.128 -16.870 1.00 33.31 89 GLN A CA 1
ATOM 701 C C . GLN A 1 89 ? 31.044 -6.434 -16.927 1.00 33.31 89 GLN A C 1
ATOM 703 O O . GLN A 1 89 ? 30.643 -7.427 -16.311 1.00 33.31 89 GLN A O 1
ATOM 708 N N . PRO A 1 90 ? 32.135 -6.488 -17.711 1.00 42.50 90 PRO A N 1
ATOM 709 C CA . PRO A 1 90 ? 32.886 -7.712 -17.928 1.00 42.50 90 PRO A CA 1
ATOM 710 C C . PRO A 1 90 ? 33.509 -8.216 -16.623 1.00 42.50 90 PRO A C 1
ATOM 712 O O . PRO A 1 90 ? 33.997 -7.451 -15.792 1.00 42.50 90 PRO A O 1
ATOM 715 N N . THR A 1 91 ? 33.468 -9.536 -16.477 1.00 46.16 91 THR A N 1
ATOM 716 C CA . THR A 1 91 ? 33.961 -10.371 -15.382 1.00 46.16 91 THR A CA 1
ATOM 717 C C . THR A 1 91 ? 35.214 -9.818 -14.690 1.00 46.16 91 THR A C 1
ATOM 719 O O . THR A 1 91 ? 36.327 -9.953 -15.192 1.00 46.16 91 THR A O 1
ATOM 722 N N . GLN A 1 92 ? 35.058 -9.262 -13.483 1.00 43.41 92 GLN A N 1
ATOM 723 C CA . GLN A 1 92 ? 36.185 -8.944 -12.600 1.00 43.41 92 GLN A CA 1
ATOM 724 C C . GLN A 1 92 ? 36.593 -10.182 -11.791 1.00 43.41 92 GLN A C 1
ATOM 726 O O . GLN A 1 92 ? 36.068 -10.475 -10.711 1.00 43.41 92 GLN A O 1
ATOM 731 N N . VAL A 1 93 ? 37.557 -10.910 -12.349 1.00 50.09 93 VAL A N 1
ATOM 732 C CA . VAL A 1 93 ? 38.256 -12.052 -11.755 1.00 50.09 93 VAL A CA 1
ATOM 733 C C . VAL A 1 93 ? 39.270 -11.546 -10.720 1.00 50.09 93 VAL A C 1
ATOM 735 O O . VAL A 1 93 ? 40.434 -11.407 -11.055 1.00 50.09 93 VAL A O 1
ATOM 738 N N . ALA A 1 94 ? 38.853 -11.223 -9.486 1.00 46.72 94 ALA A N 1
ATOM 739 C CA . ALA A 1 94 ? 39.765 -11.121 -8.324 1.00 46.72 94 ALA A CA 1
ATOM 740 C C . ALA A 1 94 ? 39.050 -10.827 -6.984 1.00 46.72 94 ALA A C 1
ATOM 742 O O 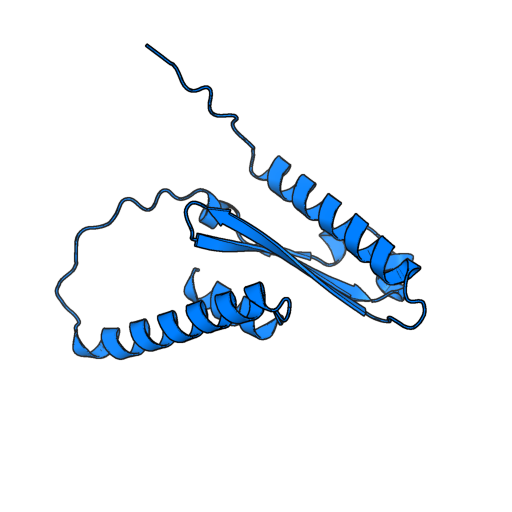. ALA A 1 94 ? 39.288 -9.785 -6.391 1.00 46.72 94 ALA A O 1
ATOM 743 N N . THR A 1 95 ? 38.182 -11.717 -6.473 1.00 44.22 95 THR A N 1
ATOM 744 C CA . THR A 1 95 ? 38.004 -11.977 -5.011 1.00 44.22 95 THR A CA 1
ATOM 745 C C . THR A 1 95 ? 37.117 -13.222 -4.817 1.00 44.22 95 THR A C 1
ATOM 747 O O . THR A 1 95 ? 35.926 -13.124 -4.548 1.00 44.22 95 THR A O 1
ATOM 750 N N . VAL A 1 96 ? 37.636 -14.433 -5.040 1.00 49.03 96 VAL A N 1
ATOM 751 C CA . VAL A 1 96 ? 36.775 -15.640 -5.131 1.00 49.03 96 VAL A CA 1
ATOM 752 C C . VAL A 1 96 ? 36.418 -16.242 -3.759 1.00 49.03 96 VAL A C 1
ATOM 754 O O . VAL A 1 96 ? 35.413 -16.939 -3.642 1.00 49.03 96 VAL A O 1
ATOM 757 N N . ALA A 1 97 ? 37.169 -15.939 -2.695 1.00 46.53 97 ALA A N 1
ATOM 758 C CA . ALA A 1 97 ? 36.932 -16.540 -1.377 1.00 46.53 97 ALA A CA 1
ATOM 759 C C . ALA A 1 97 ? 35.838 -15.825 -0.558 1.00 46.53 97 ALA A C 1
ATOM 761 O O . ALA A 1 97 ? 34.948 -16.489 -0.039 1.00 46.53 97 ALA A O 1
ATOM 762 N N . SER A 1 98 ? 35.831 -14.486 -0.514 1.00 49.38 98 SER A N 1
ATOM 763 C CA . SER A 1 98 ? 34.831 -13.724 0.264 1.00 49.38 98 SER A CA 1
ATOM 764 C C . SER A 1 98 ? 33.553 -13.389 -0.509 1.00 49.38 98 SER A C 1
ATOM 766 O O . SER A 1 98 ? 32.541 -13.056 0.096 1.00 49.38 98 SER A O 1
ATOM 768 N N . ARG A 1 99 ? 33.563 -13.489 -1.847 1.00 49.62 99 ARG A N 1
ATOM 769 C CA . ARG A 1 99 ? 32.359 -13.251 -2.657 1.00 49.62 99 ARG A CA 1
ATOM 770 C C . ARG A 1 99 ? 31.451 -14.476 -2.764 1.00 49.62 99 ARG A C 1
ATOM 772 O O . ARG A 1 99 ? 30.265 -14.308 -3.001 1.00 49.62 99 ARG A O 1
ATOM 779 N N . ARG A 1 100 ? 31.956 -15.704 -2.585 1.00 45.41 100 ARG A N 1
ATOM 780 C CA . ARG A 1 100 ? 31.127 -16.924 -2.675 1.00 45.41 100 ARG A CA 1
ATOM 781 C C . ARG A 1 100 ? 30.024 -16.967 -1.618 1.00 45.41 100 ARG A C 1
ATOM 783 O O . ARG A 1 100 ? 28.908 -17.352 -1.943 1.00 45.41 100 ARG A O 1
ATOM 790 N N . SER A 1 101 ? 30.324 -16.547 -0.392 1.00 51.81 101 SER A N 1
ATOM 791 C CA . SER A 1 101 ? 29.341 -16.434 0.689 1.00 51.81 101 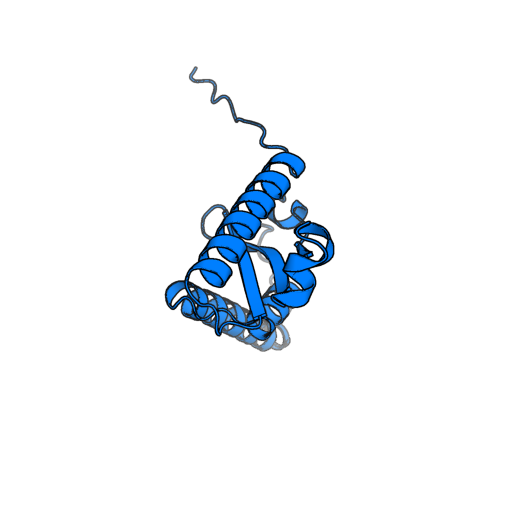SER A CA 1
ATOM 792 C C . SER A 1 101 ? 28.327 -15.327 0.412 1.00 51.81 101 SER A C 1
ATOM 794 O O . SER A 1 101 ? 27.135 -15.582 0.531 1.00 51.81 101 SER A O 1
ATOM 796 N N . ALA A 1 102 ? 28.786 -14.155 -0.042 1.00 52.81 102 ALA A N 1
ATOM 797 C CA . ALA A 1 102 ? 27.914 -13.038 -0.403 1.00 52.81 102 ALA A CA 1
ATOM 798 C C . ALA A 1 102 ? 26.964 -13.394 -1.564 1.00 52.81 102 ALA A C 1
ATOM 800 O O . ALA A 1 102 ? 25.756 -13.252 -1.416 1.00 52.81 102 ALA A O 1
ATOM 801 N N . TYR A 1 103 ? 27.470 -13.966 -2.664 1.00 55.38 103 TYR A N 1
ATOM 802 C CA . TYR A 1 103 ? 26.640 -14.410 -3.793 1.00 55.38 103 TYR A CA 1
ATOM 803 C C . TYR A 1 103 ? 25.663 -15.526 -3.410 1.00 55.38 103 TYR A C 1
ATOM 805 O O . TYR A 1 103 ? 24.531 -15.529 -3.888 1.00 55.38 103 TYR A O 1
ATOM 813 N N . ALA A 1 104 ? 26.067 -16.459 -2.541 1.00 59.50 104 ALA A N 1
ATOM 814 C CA . ALA A 1 104 ? 25.172 -17.504 -2.052 1.00 59.50 104 ALA A CA 1
ATOM 815 C C . ALA A 1 104 ? 24.024 -16.913 -1.220 1.00 59.50 104 ALA A C 1
ATOM 817 O O . ALA A 1 104 ? 22.872 -17.280 -1.433 1.00 59.50 104 ALA A O 1
ATOM 818 N N . SER A 1 105 ? 24.306 -15.956 -0.328 1.00 61.91 105 SER A N 1
ATOM 819 C CA . SER A 1 105 ? 23.262 -15.260 0.433 1.00 61.91 105 SER A CA 1
ATOM 820 C C . SER A 1 105 ? 22.346 -14.418 -0.459 1.00 61.91 105 SER A C 1
ATOM 822 O O . SER A 1 105 ? 21.131 -14.465 -0.285 1.00 61.91 105 SER A O 1
ATOM 824 N N . SER A 1 106 ? 22.894 -13.731 -1.466 1.00 60.66 106 SER A N 1
ATOM 825 C CA . SER A 1 106 ? 22.119 -12.965 -2.448 1.00 60.66 106 SER A CA 1
ATOM 826 C C . SER A 1 106 ? 21.155 -13.853 -3.237 1.00 60.66 106 SER A C 1
ATOM 828 O O . SER A 1 106 ? 19.985 -13.512 -3.390 1.00 60.66 106 SER A O 1
ATOM 830 N N . GLN A 1 107 ? 21.618 -15.020 -3.700 1.00 67.00 107 GLN A N 1
ATOM 831 C CA . GLN A 1 107 ? 20.767 -15.968 -4.424 1.00 67.00 107 GLN A CA 1
ATOM 832 C C . GLN A 1 107 ? 19.678 -16.569 -3.539 1.00 67.00 107 GLN A C 1
ATOM 834 O O . GLN A 1 107 ? 18.557 -16.752 -4.002 1.00 67.00 107 GLN A O 1
ATOM 839 N N . VAL A 1 108 ? 19.964 -16.834 -2.262 1.00 77.75 108 VAL A N 1
ATOM 840 C CA . VAL A 1 108 ? 18.943 -17.318 -1.322 1.00 77.75 108 VAL A CA 1
ATOM 841 C C . VAL A 1 108 ? 17.844 -16.272 -1.119 1.00 77.75 108 VAL A C 1
ATOM 843 O O . VAL A 1 108 ? 16.670 -16.635 -1.144 1.00 77.75 108 VAL A O 1
ATOM 846 N N . ILE A 1 109 ? 18.199 -14.992 -0.973 1.00 75.50 109 ILE A N 1
ATOM 847 C CA . ILE A 1 109 ? 17.229 -13.896 -0.818 1.00 75.50 109 ILE A CA 1
ATOM 848 C C . ILE A 1 109 ? 16.379 -13.734 -2.088 1.00 75.50 109 ILE A C 1
ATOM 850 O O . ILE A 1 109 ? 15.155 -13.676 -1.991 1.00 75.50 109 ILE A O 1
ATOM 854 N N . ALA A 1 110 ? 16.996 -13.746 -3.274 1.00 71.56 110 ALA A N 1
ATOM 855 C CA . ALA A 1 110 ? 16.278 -13.647 -4.548 1.00 71.56 110 ALA A CA 1
ATOM 856 C C . ALA A 1 110 ? 15.317 -14.830 -4.780 1.00 71.56 110 ALA A C 1
ATOM 858 O O . ALA A 1 110 ? 14.150 -14.625 -5.102 1.00 71.56 110 ALA A O 1
ATOM 859 N N . VAL A 1 111 ? 15.760 -16.067 -4.525 1.00 75.56 111 VAL A N 1
ATOM 860 C CA . VAL A 1 111 ? 14.921 -17.272 -4.680 1.00 75.56 111 VAL A CA 1
ATOM 861 C C . VAL A 1 111 ? 13.773 -17.304 -3.667 1.00 75.56 111 VAL A C 1
ATOM 863 O O . VAL A 1 111 ? 12.681 -17.778 -3.982 1.00 75.56 111 VAL A O 1
ATOM 866 N N . GLN A 1 112 ? 13.996 -16.828 -2.438 1.00 78.31 112 GLN A N 1
ATOM 867 C CA . GLN A 1 112 ? 12.931 -16.729 -1.435 1.00 78.31 112 GLN A CA 1
ATOM 868 C C . GLN A 1 112 ? 11.887 -15.682 -1.816 1.00 78.31 112 GLN A C 1
ATOM 870 O O . GLN A 1 112 ? 10.695 -15.943 -1.658 1.00 78.31 112 GLN A O 1
ATOM 875 N N . PHE A 1 113 ? 12.329 -14.537 -2.332 1.00 79.50 113 PHE A N 1
ATOM 876 C CA . PHE A 1 113 ? 11.445 -13.501 -2.847 1.00 79.50 113 PHE A CA 1
ATOM 877 C C . PHE A 1 113 ? 10.579 -14.034 -3.992 1.00 79.50 113 PHE A C 1
ATOM 879 O O . PHE A 1 113 ? 9.357 -13.950 -3.916 1.00 79.50 113 PHE A O 1
ATOM 886 N N . GLU A 1 114 ? 11.192 -14.661 -4.997 1.00 69.62 114 GLU A N 1
ATOM 887 C CA . GLU A 1 114 ? 10.489 -15.172 -6.178 1.00 69.62 114 GLU A CA 1
ATOM 888 C C . GLU A 1 114 ? 9.475 -16.262 -5.810 1.00 69.62 114 GLU A C 1
ATOM 890 O O . GLU A 1 114 ? 8.310 -16.195 -6.194 1.00 69.62 114 GLU A O 1
ATOM 895 N N . ARG A 1 115 ? 9.853 -17.188 -4.921 1.00 73.81 115 ARG A N 1
ATOM 896 C CA . ARG A 1 115 ? 8.930 -18.211 -4.413 1.00 73.81 115 ARG A CA 1
ATOM 897 C C . ARG A 1 115 ? 7.751 -17.615 -3.642 1.00 73.81 115 ARG A C 1
ATOM 899 O O . ARG A 1 115 ? 6.630 -18.088 -3.785 1.00 73.81 115 ARG A O 1
ATOM 906 N N . GLN A 1 116 ? 7.986 -16.631 -2.775 1.00 78.06 116 GLN A N 1
ATOM 907 C CA . GLN A 1 116 ? 6.898 -16.004 -2.018 1.00 78.06 116 GLN A CA 1
ATOM 908 C C . GLN A 1 116 ? 6.008 -15.139 -2.906 1.00 78.06 116 GLN A C 1
ATOM 910 O O . GLN A 1 116 ? 4.810 -15.049 -2.646 1.00 78.06 116 GLN A O 1
ATOM 915 N N . PHE A 1 117 ? 6.572 -14.553 -3.959 1.00 74.62 117 PHE A N 1
ATOM 916 C CA . PHE A 1 117 ? 5.816 -13.859 -4.986 1.00 74.62 117 PHE A CA 1
ATOM 917 C C . PHE A 1 117 ? 4.876 -14.809 -5.734 1.00 74.62 117 PHE A C 1
ATOM 919 O O . PHE A 1 117 ? 3.674 -14.553 -5.751 1.00 74.62 117 PHE A O 1
ATOM 926 N N . ASP A 1 118 ? 5.381 -15.938 -6.241 1.00 71.12 118 ASP A N 1
ATOM 927 C CA . ASP A 1 118 ? 4.563 -16.954 -6.926 1.00 71.12 118 ASP A CA 1
ATOM 928 C C . ASP A 1 118 ? 3.431 -17.494 -6.040 1.00 71.12 118 ASP A C 1
ATOM 930 O O . ASP A 1 118 ? 2.344 -17.821 -6.516 1.00 71.12 118 ASP A O 1
ATOM 934 N N . LEU A 1 119 ? 3.676 -17.577 -4.731 1.00 73.31 119 LEU A N 1
ATOM 935 C CA . LEU A 1 119 ? 2.705 -18.055 -3.750 1.00 73.31 119 LEU A CA 1
ATOM 936 C C . LEU A 1 119 ? 1.749 -16.962 -3.240 1.00 73.31 119 LEU A C 1
ATOM 938 O O . LEU A 1 119 ? 0.847 -17.277 -2.464 1.00 73.31 119 LEU A O 1
ATOM 942 N N . GLY A 1 120 ? 1.935 -15.692 -3.618 1.00 71.06 120 GLY A N 1
ATOM 943 C CA . GLY A 1 120 ? 1.161 -14.566 -3.081 1.00 71.06 120 GLY A CA 1
ATOM 944 C C . GLY A 1 120 ? 1.367 -14.333 -1.577 1.00 71.06 120 GLY A C 1
ATOM 945 O O . GLY A 1 120 ? 0.486 -13.802 -0.907 1.00 71.06 120 GLY A O 1
ATOM 946 N N . GLN A 1 121 ? 2.511 -14.754 -1.032 1.00 80.25 121 GLN A N 1
ATOM 947 C CA . GLN A 1 121 ? 2.866 -14.703 0.393 1.00 80.25 121 GLN A CA 1
ATOM 948 C C . GLN A 1 121 ? 4.029 -13.741 0.679 1.00 80.25 121 GLN A C 1
ATOM 950 O O . GLN A 1 121 ? 4.797 -13.950 1.621 1.00 80.25 121 GLN A O 1
ATOM 955 N N . LEU A 1 122 ? 4.206 -12.707 -0.145 1.00 77.06 122 LEU A N 1
ATOM 956 C CA . LEU A 1 122 ? 5.235 -11.701 0.102 1.00 77.06 122 LEU A CA 1
ATOM 957 C C . LEU A 1 122 ? 5.005 -11.023 1.454 1.00 77.06 122 LEU A C 1
ATOM 959 O O . LEU A 1 122 ? 3.915 -10.542 1.746 1.00 77.06 122 LEU A O 1
ATOM 963 N N . THR A 1 123 ? 6.060 -10.982 2.265 1.00 77.50 123 THR A N 1
ATOM 964 C CA . THR A 1 123 ? 6.062 -10.287 3.556 1.00 77.50 123 THR A CA 1
ATOM 965 C C . THR A 1 123 ? 6.970 -9.066 3.488 1.00 77.50 123 THR A C 1
ATOM 967 O O . THR A 1 123 ? 8.007 -9.108 2.813 1.00 77.50 123 THR A O 1
ATOM 970 N N . GLY A 1 124 ? 6.657 -8.013 4.250 1.00 71.12 124 GLY A N 1
ATOM 971 C CA . GLY A 1 124 ? 7.506 -6.821 4.344 1.00 71.12 124 GLY A CA 1
ATOM 972 C C . GLY A 1 124 ? 8.973 -7.123 4.690 1.00 71.12 124 GLY A C 1
ATOM 973 O O . GLY A 1 124 ? 9.881 -6.479 4.168 1.00 71.12 124 GLY A O 1
ATOM 974 N N . ARG A 1 125 ? 9.244 -8.170 5.489 1.00 75.88 125 ARG A N 1
ATOM 975 C CA . ARG A 1 125 ? 10.617 -8.605 5.815 1.00 75.88 125 ARG A CA 1
ATOM 976 C C . ARG A 1 125 ? 11.375 -9.115 4.585 1.00 75.88 125 ARG A C 1
ATOM 978 O O . ARG A 1 125 ? 12.538 -8.761 4.409 1.00 75.88 125 ARG A O 1
ATOM 985 N N . THR A 1 126 ? 10.740 -9.938 3.754 1.00 74.94 126 THR A N 1
ATOM 986 C CA . THR A 1 126 ? 11.360 -10.482 2.533 1.00 74.94 126 THR A CA 1
ATOM 987 C C . THR A 1 126 ? 11.631 -9.373 1.519 1.00 74.94 126 THR A C 1
ATOM 989 O O . THR A 1 126 ? 12.677 -9.365 0.877 1.00 74.94 126 THR A O 1
ATOM 992 N N . ILE A 1 127 ? 10.727 -8.395 1.422 1.00 72.62 127 ILE A N 1
ATOM 993 C CA . ILE A 1 127 ? 10.881 -7.232 0.537 1.00 72.62 127 ILE A CA 1
ATOM 994 C C . ILE A 1 127 ? 12.021 -6.334 1.008 1.00 72.62 127 ILE A C 1
ATOM 996 O O . ILE A 1 127 ? 12.824 -5.893 0.187 1.00 72.62 127 ILE A O 1
ATOM 1000 N N . GLN A 1 128 ? 12.132 -6.087 2.317 1.00 70.50 128 GLN A N 1
ATOM 1001 C CA . GLN A 1 128 ? 13.226 -5.292 2.871 1.00 70.50 128 GLN A CA 1
ATOM 1002 C C . GLN A 1 128 ? 14.579 -5.968 2.615 1.00 70.50 128 GLN A C 1
ATOM 1004 O O . GLN A 1 128 ? 15.478 -5.322 2.091 1.00 70.50 128 GLN A O 1
ATOM 1009 N N . ALA A 1 129 ? 14.686 -7.278 2.864 1.00 75.31 129 ALA A N 1
ATOM 1010 C CA . ALA A 1 129 ? 15.900 -8.043 2.579 1.00 75.31 129 ALA A CA 1
ATOM 1011 C C . ALA A 1 129 ? 16.279 -8.048 1.085 1.00 75.31 129 ALA A C 1
ATOM 1013 O O . ALA A 1 129 ? 17.461 -7.988 0.758 1.00 75.31 129 ALA A O 1
ATOM 1014 N N . TYR A 1 130 ? 15.295 -8.110 0.179 1.00 73.81 130 TYR A N 1
ATOM 1015 C CA . TYR A 1 130 ? 15.542 -8.012 -1.262 1.00 73.81 130 TYR A CA 1
ATOM 1016 C C . TYR A 1 130 ? 15.959 -6.596 -1.679 1.00 73.81 130 TYR A C 1
ATOM 1018 O O . TYR A 1 130 ? 16.849 -6.443 -2.506 1.00 73.81 130 TYR A O 1
ATOM 1026 N N . THR A 1 131 ? 15.363 -5.561 -1.084 1.00 68.19 131 THR A N 1
ATOM 1027 C CA . THR A 1 131 ? 15.724 -4.165 -1.377 1.00 68.19 131 THR A CA 1
ATOM 1028 C C . THR A 1 131 ? 17.156 -3.866 -0.941 1.00 68.19 131 THR A C 1
ATOM 1030 O O . THR A 1 131 ? 17.919 -3.333 -1.734 1.00 68.19 131 THR A O 1
ATOM 1033 N N . ASP A 1 132 ? 17.543 -4.276 0.272 1.00 73.31 132 ASP A N 1
ATOM 1034 C CA . ASP A 1 132 ? 18.901 -4.083 0.805 1.00 73.31 132 ASP A CA 1
ATOM 1035 C C . ASP A 1 132 ? 19.979 -4.819 -0.022 1.00 73.31 132 ASP A C 1
ATOM 1037 O O . ASP A 1 132 ? 21.167 -4.544 0.117 1.00 73.31 132 ASP A O 1
ATOM 1041 N N . LEU A 1 133 ? 19.578 -5.780 -0.865 1.00 71.00 133 LEU A N 1
ATOM 1042 C CA . LEU A 1 133 ? 20.464 -6.474 -1.798 1.00 71.00 133 LEU A CA 1
ATOM 1043 C C . LEU A 1 133 ? 20.671 -5.709 -3.119 1.00 71.00 133 LEU A C 1
ATOM 1045 O O . LEU A 1 133 ? 21.716 -5.884 -3.747 1.00 71.00 133 LEU A O 1
ATOM 1049 N N . VAL A 1 134 ? 19.670 -4.953 -3.580 1.00 61.94 134 VAL A N 1
ATOM 1050 C CA . VAL A 1 134 ? 19.673 -4.296 -4.904 1.00 61.94 134 VAL A CA 1
ATOM 1051 C C . VAL A 1 134 ? 19.998 -2.798 -4.860 1.00 61.94 134 VAL A C 1
ATOM 1053 O O . VAL A 1 134 ? 20.204 -2.213 -5.926 1.00 61.94 134 VAL A O 1
ATOM 1056 N N . ASP A 1 135 ? 20.024 -2.195 -3.669 1.00 56.34 135 ASP A N 1
ATOM 1057 C CA . ASP A 1 135 ? 20.502 -0.824 -3.407 1.00 56.34 135 ASP A CA 1
ATOM 1058 C C . ASP A 1 135 ? 22.043 -0.759 -3.357 1.00 56.34 135 ASP A C 1
ATOM 1060 O O . ASP A 1 135 ? 22.613 0.170 -3.981 1.00 56.34 135 ASP A O 1
#

Radius of gyration: 18.3 Å; chains: 1; bounding box: 55×28×52 Å

Organism: NCBI:txid1828722

pLDDT: mean 74.61, std 19.71, range [33.31, 98.38]

Sequence (135 aa):
MDMPIYGRTSSDDLIRGAESMVSQTINRHFDANPGLAEIEVVVLGNRNGDVIPVLTTAVSRTQWQENSQVSAWTKYYSAYALIRRHDRQPTQVATVASRRSAYASSQVIAVQFERQFDLGQLTGRTIQAYTDLVD

Foldseek 3Di:
DDDDDPPPCDLVNVVVVQQVVVLVVVVVVCVVDVPQFKDKDWDWDDDPNDIATQKIFIDTPVRCVVPVRRVVRMDGDPCVLVVDDPPPDPDDPPDPPVVVVVVVLLVVLVVVQVVCVVVVNDDPVSNVSNSVSSD